Protein AF-A0A2P2E5X5-F1 (afdb_monomer_lite)

Radius of gyration: 12.77 Å; chains: 1; bounding box: 35×22×25 Å

Sequence (85 aa):
MSGHKSLRVVVFREEEVFVAQCLEHDICVQADSLPKLQERFEATLILEGKGLEAIDPAPARFHEIWTNAVALESRDACTEMRMAA

Secondary structure (DSSP, 8-state):
-----EEEEEEEEETTEEEEEESSSS-EEEESSHHHHHHHHHHHHHHTTT-GGGSPPPPHHHHHHHHHHHHTT-TTSEEEEEPP-

Structure (mmCIF, N/CA/C/O backbone):
data_AF-A0A2P2E5X5-F1
#
_entry.id   AF-A0A2P2E5X5-F1
#
loop_
_atom_site.group_PDB
_atom_site.id
_atom_site.type_symbol
_atom_site.label_atom_id
_atom_site.label_alt_id
_atom_site.label_comp_id
_atom_site.label_asym_id
_atom_site.label_entity_id
_atom_site.label_seq_id
_atom_site.pdbx_PDB_ins_code
_atom_site.Cartn_x
_atom_site.Cartn_y
_atom_site.Cartn_z
_atom_site.occupancy
_atom_site.B_iso_or_equiv
_atom_site.auth_seq_id
_atom_site.auth_comp_id
_atom_site.auth_asym_id
_atom_site.auth_atom_id
_atom_site.pdbx_PDB_model_num
ATOM 1 N N . MET A 1 1 ? 21.864 14.645 -8.244 1.00 33.06 1 MET A N 1
ATOM 2 C CA . MET A 1 1 ? 20.740 15.219 -7.476 1.00 33.06 1 MET A CA 1
ATOM 3 C C . MET A 1 1 ? 19.722 14.108 -7.291 1.00 33.06 1 MET A C 1
ATOM 5 O O . MET A 1 1 ? 18.910 13.898 -8.180 1.00 33.06 1 MET A O 1
ATOM 9 N N . SER A 1 2 ? 19.834 13.321 -6.222 1.00 39.56 2 SER A N 1
ATOM 10 C CA . SER A 1 2 ? 18.892 12.226 -5.967 1.00 39.56 2 SER A CA 1
ATOM 11 C C . SER A 1 2 ? 17.637 12.827 -5.350 1.00 39.56 2 SER A C 1
ATOM 13 O O . SER A 1 2 ? 17.591 13.091 -4.154 1.00 39.56 2 SER A O 1
ATOM 15 N N . GLY A 1 3 ? 16.669 13.177 -6.198 1.00 41.25 3 GLY A N 1
ATOM 16 C CA . GLY A 1 3 ? 15.373 13.658 -5.740 1.00 41.25 3 GLY A CA 1
ATOM 17 C C . GLY A 1 3 ? 14.687 12.552 -4.950 1.00 41.25 3 GLY A C 1
ATOM 18 O O . GLY A 1 3 ? 14.518 11.449 -5.465 1.00 41.25 3 GLY A O 1
ATOM 19 N N . HIS A 1 4 ? 14.311 12.838 -3.707 1.00 44.06 4 HIS A N 1
ATOM 20 C CA . HIS A 1 4 ? 13.419 11.981 -2.936 1.00 44.06 4 HIS A CA 1
ATOM 21 C C . HIS A 1 4 ? 12.126 11.799 -3.742 1.00 44.06 4 HIS A C 1
ATOM 23 O O . HIS A 1 4 ? 11.316 12.722 -3.827 1.00 44.06 4 HIS A O 1
ATOM 29 N N . LYS A 1 5 ? 11.945 10.641 -4.386 1.00 62.41 5 LYS A N 1
ATOM 30 C CA . LYS A 1 5 ? 10.657 10.274 -4.980 1.00 62.41 5 LYS A CA 1
ATOM 31 C C . LYS A 1 5 ? 9.716 9.998 -3.808 1.00 62.41 5 LYS A C 1
ATOM 33 O O . LYS A 1 5 ? 9.860 8.991 -3.121 1.00 62.41 5 LYS A O 1
ATOM 38 N N . SER A 1 6 ? 8.807 10.925 -3.527 1.00 72.56 6 SER A N 1
ATOM 39 C CA . SER A 1 6 ? 7.644 10.632 -2.693 1.00 72.56 6 SER A CA 1
ATOM 40 C C . SER A 1 6 ? 6.744 9.667 -3.459 1.00 72.56 6 SER A C 1
ATOM 42 O O . SER A 1 6 ? 6.414 9.928 -4.616 1.00 72.56 6 SER A O 1
ATOM 44 N N . LEU A 1 7 ? 6.389 8.550 -2.829 1.00 84.50 7 LEU A N 1
ATOM 45 C CA . LEU A 1 7 ? 5.433 7.592 -3.370 1.00 84.50 7 LEU A CA 1
ATOM 46 C C . LEU A 1 7 ? 4.031 8.006 -2.939 1.00 84.50 7 LEU A C 1
ATOM 48 O O . LEU A 1 7 ? 3.815 8.420 -1.794 1.00 84.50 7 LEU A O 1
ATOM 52 N N . ARG A 1 8 ? 3.071 7.897 -3.854 1.00 89.25 8 ARG A N 1
ATOM 53 C CA . ARG A 1 8 ? 1.668 8.140 -3.524 1.00 89.25 8 ARG A CA 1
ATOM 54 C C . ARG A 1 8 ? 1.053 6.826 -3.092 1.00 89.25 8 ARG A C 1
ATOM 56 O O . ARG A 1 8 ? 1.196 5.811 -3.776 1.00 89.25 8 ARG A O 1
ATOM 63 N N . VAL A 1 9 ? 0.376 6.857 -1.952 1.00 90.50 9 VAL A N 1
ATOM 64 C CA . VAL A 1 9 ? -0.230 5.671 -1.360 1.00 90.50 9 VAL A CA 1
ATOM 65 C C . VAL A 1 9 ? -1.683 5.970 -1.042 1.00 90.50 9 VAL A C 1
ATOM 67 O O . VAL A 1 9 ? -1.996 6.902 -0.298 1.00 90.50 9 VAL 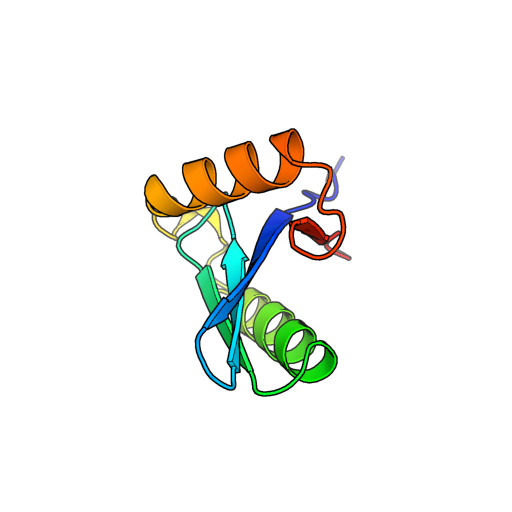A O 1
ATOM 70 N N . VAL A 1 10 ? -2.581 5.165 -1.599 1.00 90.81 10 VAL A N 1
ATOM 71 C CA . VAL A 1 10 ? -3.976 5.171 -1.169 1.00 90.81 10 VAL A CA 1
ATOM 72 C C . VAL A 1 10 ? -4.116 4.233 0.021 1.00 90.81 10 VAL A C 1
ATOM 74 O O . VAL A 1 10 ? -3.667 3.086 -0.031 1.00 90.81 10 VAL A O 1
ATOM 77 N N . VAL A 1 11 ? -4.709 4.739 1.099 1.00 91.62 11 VAL A N 1
ATOM 78 C CA . VAL A 1 11 ? -4.998 3.973 2.307 1.00 91.62 11 VAL A CA 1
ATOM 79 C C . VAL A 1 11 ? -6.504 3.885 2.465 1.00 91.62 11 VAL A C 1
ATOM 81 O O . VAL A 1 11 ? -7.197 4.892 2.561 1.00 91.62 11 VAL A O 1
ATOM 84 N N . PHE A 1 12 ? -7.030 2.673 2.505 1.00 88.06 12 PHE A N 1
ATOM 85 C CA . PHE A 1 12 ? -8.453 2.448 2.717 1.00 88.06 12 PHE A CA 1
ATOM 86 C C . PHE A 1 12 ? -8.661 1.310 3.706 1.00 88.06 12 PHE A C 1
ATOM 88 O O . PHE A 1 12 ? -7.762 0.508 3.955 1.00 88.06 12 PHE A O 1
ATOM 95 N N . ARG A 1 13 ? -9.843 1.269 4.317 1.00 87.75 13 ARG A N 1
ATOM 96 C CA . ARG A 1 13 ? -10.232 0.178 5.207 1.00 87.75 13 ARG A CA 1
ATOM 97 C C . ARG A 1 13 ? -11.067 -0.826 4.423 1.00 87.75 13 ARG A C 1
ATOM 99 O O . ARG A 1 13 ? -12.051 -0.441 3.796 1.00 87.75 13 ARG A O 1
ATOM 106 N N . GLU A 1 14 ? -10.686 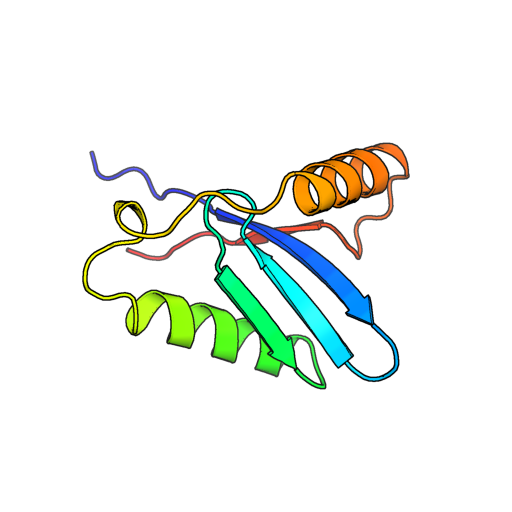-2.090 4.495 1.00 88.75 14 GLU A N 1
ATOM 107 C CA . GLU A 1 14 ? -11.450 -3.223 3.985 1.00 88.75 14 GLU A CA 1
ATOM 108 C C . GLU A 1 14 ? -11.771 -4.124 5.180 1.00 88.75 14 GLU A C 1
ATOM 110 O O . GLU A 1 14 ? -10.875 -4.656 5.831 1.00 88.75 14 GLU A O 1
ATOM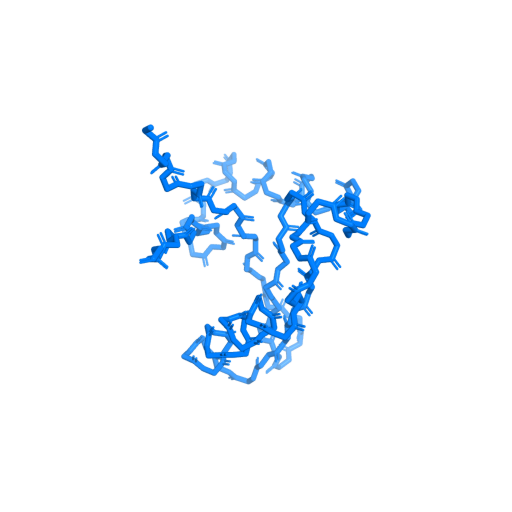 115 N N . GLU A 1 15 ? -13.054 -4.213 5.537 1.00 90.50 15 GLU A N 1
ATOM 116 C CA . GLU A 1 15 ? -13.514 -4.901 6.751 1.00 90.50 15 GLU A CA 1
ATOM 117 C C . GLU A 1 15 ? -12.764 -4.433 8.023 1.00 90.50 15 GLU A C 1
ATOM 119 O O . GLU A 1 15 ? -12.886 -3.279 8.450 1.00 90.50 15 GLU A O 1
ATOM 124 N N . GLU A 1 16 ? -11.981 -5.320 8.640 1.00 91.50 16 GLU A N 1
ATOM 125 C CA . GLU A 1 16 ? -11.234 -5.082 9.879 1.00 91.50 16 GLU A CA 1
ATOM 126 C C . GLU A 1 16 ? -9.757 -4.723 9.654 1.00 91.50 16 GLU A C 1
ATOM 128 O O . GLU A 1 16 ? -9.000 -4.602 10.618 1.00 91.50 16 GLU A O 1
ATOM 133 N N . VAL A 1 17 ? -9.328 -4.534 8.401 1.00 94.12 17 VAL A N 1
ATOM 134 C CA . VAL A 1 17 ? -7.936 -4.210 8.066 1.00 94.12 17 VAL A CA 1
ATOM 135 C C . VAL A 1 17 ? -7.814 -2.899 7.297 1.00 94.12 17 VAL A C 1
ATOM 137 O O . VAL A 1 17 ? -8.696 -2.490 6.546 1.00 94.12 17 VAL A O 1
ATOM 140 N N . PHE A 1 18 ? -6.682 -2.232 7.480 1.00 93.44 18 PHE A N 1
ATOM 141 C CA . PHE A 1 18 ? -6.218 -1.166 6.608 1.00 93.44 18 PHE A CA 1
ATOM 142 C C . PHE A 1 18 ? -5.406 -1.767 5.470 1.00 93.44 18 PHE A C 1
ATOM 144 O O . PHE A 1 18 ? -4.609 -2.679 5.691 1.00 93.44 18 PHE A O 1
ATOM 151 N N . VAL A 1 19 ? -5.574 -1.214 4.278 1.00 93.50 19 VAL A N 1
ATOM 152 C CA . VAL A 1 19 ? -4.848 -1.568 3.064 1.00 93.50 19 VAL A CA 1
ATOM 153 C C . VAL A 1 19 ? -4.135 -0.321 2.566 1.00 93.50 19 VAL A C 1
ATOM 155 O O . VAL A 1 19 ? -4.746 0.740 2.477 1.00 93.50 19 VAL A O 1
ATOM 158 N N . ALA A 1 20 ? -2.848 -0.445 2.258 1.00 93.75 20 ALA A N 1
ATOM 159 C CA . ALA A 1 20 ? -2.031 0.590 1.641 1.00 93.75 20 ALA A CA 1
ATOM 160 C C . ALA A 1 20 ? -1.543 0.091 0.285 1.00 93.75 20 ALA A C 1
ATOM 162 O O . ALA A 1 20 ? -0.831 -0.912 0.209 1.00 93.75 20 ALA A O 1
ATOM 163 N N . GLN A 1 21 ? -1.904 0.817 -0.768 1.00 93.69 21 GLN A N 1
ATOM 164 C CA . GLN A 1 21 ? -1.510 0.517 -2.136 1.00 93.69 21 GLN A CA 1
ATOM 165 C C . GLN A 1 21 ? -0.713 1.683 -2.717 1.00 93.69 21 GLN A C 1
ATOM 167 O O . GLN A 1 21 ? -1.197 2.817 -2.766 1.00 93.69 21 GLN A O 1
ATOM 172 N N . CYS A 1 22 ? 0.495 1.392 -3.198 1.00 93.69 22 CYS A N 1
ATOM 173 C CA . CYS A 1 22 ? 1.280 2.333 -3.989 1.00 93.69 22 CYS A CA 1
ATOM 174 C C . CYS A 1 22 ? 0.592 2.588 -5.335 1.00 93.69 22 CYS A C 1
ATOM 176 O O . CYS A 1 22 ? 0.075 1.657 -5.948 1.00 93.69 22 CYS A O 1
ATOM 178 N N . LEU A 1 23 ? 0.585 3.835 -5.806 1.00 92.00 23 LEU A N 1
ATOM 179 C CA . LEU A 1 23 ? 0.019 4.176 -7.115 1.00 92.00 23 LEU A CA 1
ATOM 180 C C . LEU A 1 23 ? 1.029 4.050 -8.254 1.00 92.00 23 LEU A C 1
ATOM 182 O O . LEU A 1 23 ? 0.643 3.933 -9.409 1.00 92.00 23 LEU A O 1
ATOM 186 N N . GLU A 1 24 ? 2.323 4.122 -7.966 1.00 91.56 24 GLU A N 1
ATOM 187 C CA . GLU A 1 24 ? 3.362 3.995 -8.988 1.00 91.56 24 GLU A CA 1
ATOM 188 C C . GLU A 1 24 ? 3.663 2.534 -9.336 1.00 91.56 24 GLU A C 1
ATOM 190 O O . GLU A 1 24 ? 4.024 2.240 -10.474 1.00 91.56 24 GLU A O 1
ATOM 195 N N . HIS A 1 25 ? 3.503 1.635 -8.365 1.00 92.50 25 HIS A N 1
ATOM 196 C CA . HIS A 1 25 ? 3.930 0.242 -8.433 1.00 92.50 25 HIS A CA 1
ATOM 197 C C . HIS A 1 25 ? 2.869 -0.660 -7.799 1.00 92.50 25 HIS A C 1
ATOM 199 O O . HIS A 1 25 ? 2.186 -0.236 -6.866 1.00 92.50 25 HIS A O 1
ATOM 205 N N . ASP A 1 26 ? 2.744 -1.901 -8.259 1.00 92.69 26 ASP A N 1
ATOM 206 C CA . ASP A 1 26 ? 1.835 -2.913 -7.714 1.00 92.69 26 ASP A CA 1
ATOM 207 C C . ASP A 1 26 ? 2.349 -3.465 -6.372 1.00 92.69 26 ASP A C 1
ATOM 209 O O . ASP A 1 26 ? 2.671 -4.639 -6.209 1.00 92.69 26 ASP A O 1
ATOM 213 N N . ILE A 1 27 ? 2.481 -2.560 -5.402 1.00 92.81 27 ILE A N 1
ATOM 214 C CA . ILE A 1 27 ? 2.909 -2.825 -4.033 1.00 92.81 27 ILE A CA 1
ATOM 215 C C . ILE A 1 27 ? 1.724 -2.557 -3.126 1.00 92.81 27 ILE A C 1
ATOM 217 O O . ILE A 1 27 ? 1.298 -1.410 -2.953 1.00 92.81 27 ILE A O 1
ATOM 221 N N . CYS A 1 28 ? 1.236 -3.628 -2.515 1.00 93.62 28 CYS A N 1
ATOM 222 C CA . CYS A 1 28 ? 0.121 -3.599 -1.591 1.00 93.62 28 CYS A CA 1
ATOM 223 C C . CYS A 1 28 ? 0.530 -4.229 -0.264 1.00 93.62 28 CYS A C 1
ATOM 225 O O . CYS A 1 28 ? 1.089 -5.326 -0.230 1.00 93.62 28 CYS A O 1
ATOM 227 N N . VAL A 1 29 ? 0.188 -3.574 0.840 1.00 95.31 29 VAL A N 1
ATOM 228 C CA . VAL A 1 29 ? 0.293 -4.153 2.181 1.00 95.31 29 VAL A CA 1
ATOM 229 C C . VAL A 1 29 ? -1.014 -3.961 2.927 1.00 95.31 29 VAL A C 1
ATOM 231 O O . VAL A 1 29 ? -1.774 -3.037 2.653 1.00 95.31 29 VAL A O 1
ATOM 234 N N . GLN A 1 30 ? -1.263 -4.826 3.901 1.00 95.94 30 GLN A N 1
ATOM 235 C CA . GLN A 1 30 ? -2.418 -4.727 4.785 1.00 95.94 30 GLN A CA 1
ATOM 236 C C . GLN A 1 30 ? -1.986 -4.871 6.239 1.00 95.94 30 GLN A C 1
ATOM 238 O O . GLN A 1 30 ? -0.990 -5.545 6.512 1.00 95.94 30 GLN A O 1
ATOM 243 N N . ALA A 1 31 ? -2.714 -4.273 7.177 1.00 95.69 31 ALA A N 1
ATOM 244 C CA . ALA A 1 31 ? -2.481 -4.399 8.614 1.00 95.69 31 ALA A CA 1
ATOM 245 C C . ALA A 1 31 ? -3.743 -4.069 9.422 1.00 95.69 31 ALA A C 1
ATOM 247 O O . ALA A 1 31 ? -4.630 -3.372 8.952 1.00 95.69 31 ALA A O 1
ATOM 248 N N . ASP A 1 32 ? -3.796 -4.519 10.672 1.00 94.62 32 ASP A N 1
ATOM 249 C CA . ASP A 1 32 ? -4.867 -4.212 11.634 1.00 94.62 32 ASP A CA 1
ATOM 250 C C . ASP A 1 32 ? -4.746 -2.802 12.250 1.00 94.62 32 ASP A C 1
ATOM 252 O O . ASP A 1 32 ? -5.620 -2.363 12.995 1.00 94.62 32 ASP A O 1
ATOM 256 N N . SER A 1 33 ? -3.668 -2.067 11.960 1.00 92.25 33 SER A N 1
ATOM 257 C CA . SER A 1 33 ? -3.479 -0.687 12.412 1.00 92.25 33 SER A CA 1
ATOM 258 C C . SER A 1 33 ? -2.589 0.116 11.462 1.00 92.25 33 SER A C 1
ATOM 260 O O . SER A 1 33 ? -1.715 -0.442 10.798 1.00 92.25 33 SER A O 1
ATOM 262 N N . LEU A 1 34 ? -2.775 1.441 11.432 1.00 89.88 34 LEU A N 1
ATOM 263 C CA . LEU A 1 34 ? -1.965 2.349 10.608 1.00 89.88 34 LEU A CA 1
ATOM 264 C C . LEU A 1 34 ? -0.452 2.283 10.914 1.00 89.88 34 LEU A C 1
ATOM 266 O O . LEU A 1 34 ? 0.317 2.225 9.957 1.00 89.88 34 LEU A O 1
ATOM 270 N N . PRO A 1 35 ? 0.014 2.213 12.183 1.00 92.44 35 PRO A N 1
ATOM 271 C CA . PRO A 1 35 ? 1.447 2.074 12.460 1.00 92.44 35 PRO A CA 1
ATOM 272 C C . PRO A 1 35 ? 2.053 0.798 11.864 1.00 92.44 35 PRO A C 1
ATOM 274 O O . PRO A 1 35 ? 3.076 0.851 11.189 1.00 92.44 35 PRO A O 1
ATOM 277 N N . LYS A 1 36 ? 1.377 -0.348 12.023 1.00 94.25 36 LYS A N 1
ATOM 278 C CA . LYS A 1 36 ? 1.830 -1.615 11.430 1.00 94.25 36 LYS A CA 1
ATOM 279 C C . LYS A 1 36 ? 1.757 -1.595 9.905 1.00 94.25 36 LYS A C 1
ATOM 281 O O . LYS A 1 36 ? 2.553 -2.260 9.249 1.00 94.25 36 LYS A O 1
ATOM 286 N N . LEU A 1 37 ? 0.790 -0.872 9.339 1.00 93.38 37 LEU A N 1
ATOM 287 C CA . LEU A 1 37 ? 0.664 -0.699 7.895 1.00 93.38 37 LEU A CA 1
ATOM 288 C C . LEU A 1 37 ? 1.891 0.017 7.332 1.00 93.38 37 LEU A C 1
ATOM 290 O O . LEU A 1 37 ? 2.477 -0.454 6.361 1.00 93.38 37 LEU A O 1
ATOM 294 N N . GLN A 1 38 ? 2.307 1.100 7.992 1.00 90.44 38 GLN A N 1
ATOM 295 C CA . GLN A 1 38 ? 3.506 1.847 7.636 1.00 90.44 38 GLN A CA 1
ATOM 296 C C . GLN A 1 38 ? 4.767 0.980 7.754 1.00 90.44 38 GLN A C 1
ATOM 298 O O . GLN A 1 38 ? 5.523 0.889 6.790 1.00 90.44 38 GLN A O 1
ATOM 303 N N . GLU A 1 39 ? 4.960 0.284 8.880 1.00 93.12 39 GLU A N 1
ATOM 304 C CA . GLU A 1 39 ? 6.107 -0.616 9.082 1.00 93.12 39 GLU A CA 1
ATOM 305 C C . GLU A 1 39 ? 6.188 -1.696 7.992 1.00 93.12 39 GLU A C 1
ATOM 307 O O . GLU A 1 39 ? 7.258 -1.969 7.445 1.00 93.12 39 GLU A O 1
ATOM 312 N N . ARG A 1 40 ? 5.047 -2.303 7.636 1.00 94.94 40 ARG A N 1
ATOM 313 C CA . ARG A 1 40 ? 4.976 -3.307 6.563 1.00 94.94 40 ARG A CA 1
ATOM 314 C C . ARG A 1 40 ? 5.291 -2.710 5.200 1.00 94.94 40 ARG A C 1
ATOM 316 O O . ARG A 1 40 ? 5.952 -3.372 4.401 1.00 94.94 40 ARG A O 1
ATOM 323 N N . PHE A 1 41 ? 4.828 -1.494 4.927 1.00 91.25 41 PHE A N 1
ATOM 324 C CA . PHE A 1 41 ? 5.101 -0.815 3.666 1.00 91.25 41 PHE A CA 1
ATOM 325 C C . PHE A 1 41 ? 6.596 -0.519 3.525 1.00 91.25 41 PHE A C 1
ATOM 327 O O . PHE A 1 41 ? 7.207 -0.925 2.541 1.00 91.25 41 PHE A O 1
ATOM 334 N N . GLU A 1 42 ? 7.216 0.078 4.546 1.00 90.06 42 GLU A N 1
ATOM 335 C CA . GLU A 1 42 ? 8.659 0.345 4.581 1.00 90.06 42 GLU A CA 1
ATOM 336 C C . GLU A 1 42 ? 9.480 -0.945 4.432 1.00 90.06 42 GLU A C 1
ATOM 338 O O . GLU A 1 42 ? 10.397 -1.006 3.612 1.00 90.06 42 GLU A O 1
ATOM 343 N N . ALA A 1 43 ? 9.109 -2.012 5.148 1.00 91.25 43 ALA A N 1
ATOM 344 C CA . ALA A 1 43 ? 9.763 -3.313 5.025 1.00 91.25 43 ALA A CA 1
ATOM 345 C C . ALA A 1 43 ? 9.632 -3.905 3.613 1.00 91.25 43 ALA A C 1
ATOM 347 O O . ALA A 1 43 ? 10.603 -4.445 3.085 1.00 91.25 43 ALA A O 1
ATOM 348 N N . THR A 1 44 ? 8.460 -3.779 2.986 1.00 91.56 44 THR A N 1
ATOM 349 C CA . THR A 1 44 ? 8.232 -4.255 1.613 1.00 91.56 44 THR A CA 1
ATOM 350 C C . THR A 1 44 ? 9.131 -3.507 0.633 1.00 91.56 44 THR A C 1
ATOM 352 O O . THR A 1 44 ? 9.826 -4.138 -0.154 1.00 91.56 44 THR A O 1
ATOM 355 N N . LEU A 1 45 ? 9.230 -2.180 0.748 1.00 86.56 45 LEU A N 1
ATOM 356 C CA . LEU A 1 45 ? 10.115 -1.377 -0.104 1.00 86.56 45 LEU A CA 1
ATOM 357 C C . LEU A 1 45 ? 11.597 -1.753 0.049 1.00 86.56 45 LEU A C 1
ATOM 359 O O . LEU A 1 45 ? 12.332 -1.745 -0.936 1.00 86.56 45 LEU A O 1
ATOM 363 N N . ILE A 1 46 ? 12.039 -2.101 1.263 1.00 87.12 46 ILE A N 1
ATOM 364 C CA . ILE A 1 46 ? 13.406 -2.584 1.517 1.00 87.12 46 ILE A CA 1
ATOM 365 C C . ILE A 1 46 ? 13.629 -3.967 0.881 1.00 87.12 46 ILE A C 1
ATOM 367 O O . ILE A 1 46 ? 14.698 -4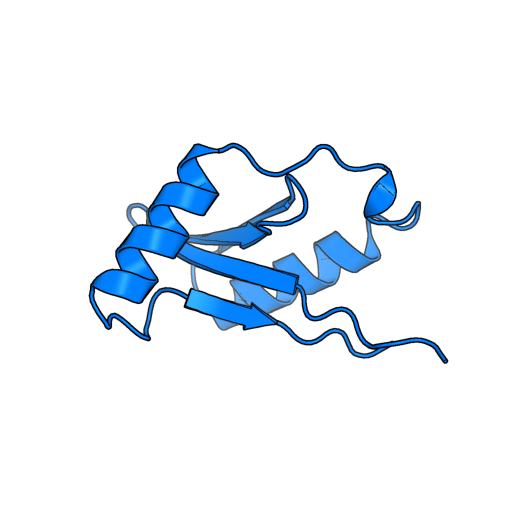.228 0.325 1.00 87.12 46 ILE A O 1
ATOM 371 N N . LEU A 1 47 ? 12.636 -4.858 0.966 1.00 87.31 47 LEU A N 1
ATOM 372 C CA . LEU A 1 47 ? 12.708 -6.219 0.425 1.00 87.31 47 LEU A CA 1
ATOM 373 C C . LEU A 1 47 ? 12.715 -6.258 -1.105 1.00 87.31 47 LEU A C 1
ATOM 375 O O . LEU A 1 47 ? 13.371 -7.128 -1.678 1.00 87.31 47 LEU A O 1
ATOM 379 N N . GLU A 1 48 ? 12.084 -5.287 -1.764 1.00 83.12 48 GLU A N 1
ATOM 380 C CA . GLU A 1 48 ? 12.081 -5.114 -3.224 1.00 83.12 48 GLU A CA 1
ATOM 381 C C . GLU A 1 48 ? 13.451 -4.695 -3.800 1.00 83.12 48 GLU A C 1
ATOM 383 O O . GLU A 1 48 ? 13.528 -4.113 -4.877 1.00 83.12 48 GLU A O 1
ATOM 388 N N . GLY A 1 49 ? 14.560 -5.009 -3.117 1.00 64.44 49 GLY A N 1
ATOM 389 C CA . GLY A 1 49 ? 15.947 -4.561 -3.326 1.00 64.44 49 GLY A CA 1
ATOM 390 C C . GLY A 1 49 ? 16.555 -4.640 -4.739 1.00 64.44 49 GLY A C 1
ATOM 391 O O . GLY A 1 49 ? 17.708 -4.254 -4.915 1.00 64.44 49 GLY A O 1
ATOM 392 N N . LYS A 1 50 ? 15.817 -5.098 -5.758 1.00 65.62 50 LYS A N 1
ATOM 393 C CA . LYS A 1 50 ? 16.115 -4.897 -7.190 1.00 65.62 50 LYS A CA 1
ATOM 394 C C . LYS A 1 50 ? 15.687 -3.518 -7.717 1.00 65.62 50 LYS A C 1
ATOM 396 O O . LYS A 1 50 ? 16.046 -3.172 -8.840 1.00 65.62 50 LYS A O 1
ATOM 401 N N . GLY A 1 51 ? 14.977 -2.736 -6.906 1.00 75.00 51 GLY A N 1
ATOM 402 C CA . GLY A 1 51 ? 14.468 -1.413 -7.242 1.00 75.00 51 GLY A CA 1
ATOM 403 C C . GLY A 1 51 ? 13.032 -1.466 -7.761 1.00 75.00 51 GLY A C 1
ATOM 404 O O . GLY A 1 51 ? 12.652 -2.370 -8.502 1.00 75.00 51 GLY A O 1
ATOM 405 N N . LEU A 1 52 ? 12.245 -0.453 -7.392 1.00 81.06 52 LEU A N 1
ATOM 406 C CA . LEU A 1 52 ? 10.805 -0.394 -7.675 1.00 81.06 52 LEU A CA 1
ATOM 407 C C . LEU A 1 52 ? 10.478 -0.389 -9.180 1.00 81.06 52 LEU A C 1
ATOM 409 O O . LEU A 1 52 ? 9.379 -0.747 -9.576 1.00 81.06 52 LEU A O 1
ATOM 413 N N . GLU A 1 53 ? 11.435 -0.026 -10.037 1.00 81.88 53 GLU A N 1
ATOM 414 C CA . GLU A 1 53 ? 11.270 0.008 -11.499 1.00 81.88 53 GLU A CA 1
ATOM 415 C C . GLU A 1 53 ? 11.003 -1.369 -12.126 1.00 81.88 53 GLU A C 1
ATOM 417 O O . GLU A 1 53 ? 10.511 -1.439 -13.249 1.00 81.88 53 GLU A O 1
ATOM 422 N N . ALA A 1 54 ? 11.324 -2.455 -11.417 1.00 85.06 54 ALA A N 1
ATOM 423 C CA . ALA A 1 54 ? 11.054 -3.821 -11.860 1.00 85.06 54 ALA A CA 1
ATOM 424 C C . ALA A 1 54 ? 9.637 -4.311 -11.507 1.00 85.06 54 ALA A C 1
ATOM 426 O O . ALA A 1 54 ? 9.273 -5.420 -11.896 1.00 85.06 54 ALA A O 1
ATOM 427 N N . ILE A 1 55 ? 8.871 -3.520 -10.753 1.00 87.12 55 ILE A N 1
ATOM 428 C CA . ILE A 1 55 ? 7.520 -3.859 -10.309 1.00 87.12 55 ILE A CA 1
ATOM 429 C C . ILE A 1 55 ? 6.527 -3.275 -11.306 1.00 87.12 55 ILE A C 1
ATOM 431 O O . ILE A 1 55 ? 6.644 -2.109 -11.701 1.00 87.12 55 ILE A O 1
ATOM 435 N N . ASP A 1 56 ? 5.546 -4.091 -11.685 1.00 92.56 56 ASP A N 1
ATOM 436 C CA . ASP A 1 56 ? 4.456 -3.679 -12.562 1.00 92.56 56 ASP A CA 1
ATOM 437 C C . ASP A 1 56 ? 3.741 -2.431 -12.012 1.00 92.56 56 ASP A C 1
ATOM 439 O O . ASP A 1 56 ? 3.732 -2.191 -10.803 1.00 92.56 56 ASP A O 1
ATOM 443 N N . PRO A 1 57 ? 3.146 -1.594 -12.875 1.00 92.19 57 PRO A N 1
ATOM 444 C CA . PRO A 1 57 ? 2.375 -0.445 -12.421 1.00 92.19 57 PRO A CA 1
ATOM 445 C C . PRO A 1 57 ? 1.140 -0.880 -11.624 1.00 92.19 57 PRO A C 1
ATOM 447 O O . PRO A 1 57 ? 0.549 -1.930 -11.881 1.00 92.19 57 PRO A O 1
ATOM 450 N N . ALA A 1 58 ? 0.708 -0.026 -10.695 1.00 93.56 58 ALA A N 1
ATOM 451 C CA . ALA A 1 58 ? -0.480 -0.287 -9.895 1.00 93.56 58 ALA A CA 1
ATOM 452 C C . ALA A 1 58 ? -1.739 -0.461 -10.774 1.00 93.56 58 ALA A C 1
ATOM 454 O O . ALA A 1 58 ? -1.920 0.255 -11.767 1.00 93.56 58 ALA A O 1
ATOM 455 N N . PRO A 1 59 ? -2.666 -1.362 -10.404 1.00 93.44 59 PRO A N 1
ATOM 456 C CA . PRO A 1 59 ? -3.931 -1.506 -11.112 1.00 93.44 59 PRO A CA 1
ATOM 457 C C . PRO A 1 59 ? -4.734 -0.196 -11.190 1.00 93.44 59 PRO A C 1
ATOM 459 O O . PRO A 1 59 ? -4.900 0.507 -10.192 1.00 93.44 59 PRO A O 1
ATOM 462 N N . ALA A 1 60 ? -5.325 0.084 -12.360 1.00 92.12 60 ALA A N 1
ATOM 463 C CA . ALA A 1 60 ? -6.037 1.338 -12.653 1.00 92.12 60 ALA A CA 1
ATOM 464 C C . ALA A 1 60 ? -7.103 1.718 -11.605 1.00 92.12 60 ALA A C 1
ATOM 466 O O . ALA A 1 60 ? -7.231 2.889 -11.249 1.00 92.12 60 ALA A O 1
ATOM 467 N N . ARG A 1 61 ? -7.798 0.722 -11.038 1.00 90.56 61 ARG A N 1
ATOM 468 C CA . ARG A 1 61 ? -8.806 0.909 -9.980 1.00 90.56 61 ARG A CA 1
ATOM 469 C C . ARG A 1 61 ? -8.294 1.714 -8.777 1.00 90.56 61 ARG A C 1
ATOM 471 O O . ARG A 1 61 ? -9.060 2.432 -8.151 1.00 90.56 61 ARG A O 1
ATOM 478 N N . PHE A 1 62 ? -7.007 1.628 -8.440 1.00 90.94 62 PHE A N 1
ATOM 479 C CA . PHE A 1 62 ? -6.456 2.339 -7.283 1.00 90.94 62 PHE A CA 1
ATOM 480 C C . PHE A 1 62 ? -6.190 3.815 -7.573 1.00 90.94 62 PHE A C 1
ATOM 482 O O . PHE A 1 62 ? -6.349 4.654 -6.686 1.00 90.94 62 PHE A O 1
ATOM 489 N N . HIS A 1 63 ? -5.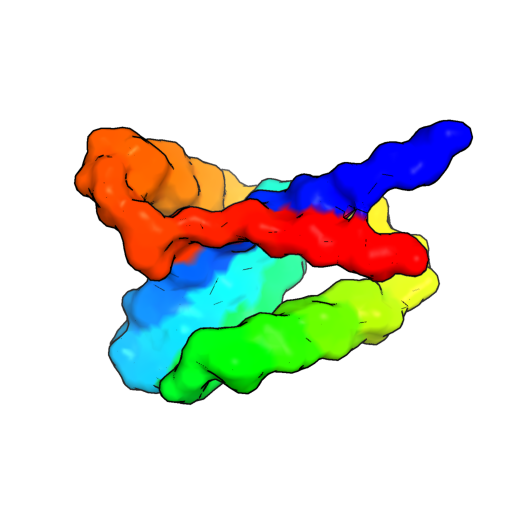882 4.148 -8.828 1.00 89.19 63 HIS A N 1
ATOM 490 C CA . HIS A 1 63 ? -5.866 5.536 -9.278 1.00 89.19 63 HIS A CA 1
ATOM 491 C C . HIS A 1 63 ? -7.267 6.149 -9.213 1.00 89.19 63 HIS A C 1
ATOM 493 O O . HIS A 1 63 ? -7.402 7.292 -8.790 1.00 89.19 63 HIS A O 1
ATOM 499 N N . GLU A 1 64 ? -8.308 5.387 -9.562 1.00 89.75 64 GLU A N 1
ATOM 500 C CA . GLU A 1 64 ? -9.699 5.841 -9.436 1.00 89.75 64 GLU A CA 1
ATOM 501 C C . GLU A 1 64 ? -10.072 6.111 -7.973 1.00 89.75 64 GLU A C 1
ATOM 503 O O . GLU A 1 64 ? -10.645 7.159 -7.675 1.00 89.75 64 GLU A O 1
ATOM 508 N N . ILE A 1 65 ? -9.693 5.222 -7.043 1.00 86.50 65 ILE A N 1
ATOM 509 C CA . ILE A 1 65 ? -9.913 5.436 -5.602 1.00 86.50 65 ILE A CA 1
ATOM 510 C C . ILE A 1 65 ? -9.193 6.705 -5.134 1.00 86.50 65 ILE A C 1
ATOM 512 O O . ILE A 1 65 ? -9.808 7.529 -4.460 1.00 86.50 65 ILE A O 1
ATOM 516 N N . TRP A 1 66 ? -7.932 6.909 -5.527 1.00 85.81 66 TRP A N 1
ATOM 517 C CA . TRP A 1 66 ? -7.185 8.125 -5.193 1.00 85.81 66 TRP A CA 1
ATOM 518 C C . TRP A 1 66 ? -7.865 9.386 -5.733 1.00 85.81 66 TRP A C 1
ATOM 520 O O . TRP A 1 66 ? -8.071 10.346 -4.991 1.00 85.81 66 TRP A O 1
ATOM 530 N N . THR A 1 67 ? -8.250 9.389 -7.011 1.00 86.44 67 THR A N 1
ATOM 531 C CA . THR A 1 67 ? -8.944 10.517 -7.641 1.00 86.44 67 THR A CA 1
ATOM 532 C C . THR A 1 67 ? -10.257 10.829 -6.929 1.00 86.44 67 THR A C 1
ATOM 534 O O . THR A 1 67 ? -10.533 11.995 -6.647 1.00 86.44 67 THR A O 1
ATOM 537 N N . ASN A 1 68 ? -11.036 9.804 -6.581 1.00 82.44 68 ASN A N 1
ATOM 538 C CA . ASN A 1 68 ? -12.296 9.969 -5.863 1.00 82.44 68 ASN A CA 1
ATOM 539 C C . ASN A 1 68 ? -12.078 10.482 -4.432 1.00 82.44 68 ASN A C 1
ATOM 541 O O . ASN A 1 68 ? -12.774 11.395 -4.002 1.00 82.44 68 ASN A O 1
ATOM 545 N N . ALA A 1 69 ? -11.092 9.955 -3.705 1.00 78.00 69 ALA A N 1
ATOM 546 C CA . ALA A 1 69 ? -10.775 10.396 -2.348 1.00 78.00 69 ALA A CA 1
ATOM 547 C C . ALA A 1 69 ? -10.287 11.855 -2.307 1.00 78.00 69 ALA A C 1
ATOM 549 O O . ALA A 1 69 ? -10.719 12.626 -1.450 1.00 78.00 69 ALA A O 1
ATOM 550 N N . VAL A 1 70 ? -9.454 12.259 -3.274 1.00 72.94 70 VAL A N 1
ATOM 551 C CA . VAL A 1 70 ? -9.019 13.656 -3.435 1.00 72.94 70 VAL A CA 1
ATOM 552 C C . VAL A 1 70 ? -10.201 14.570 -3.770 1.00 72.94 70 VAL A C 1
ATOM 554 O O . VAL A 1 70 ? -10.299 15.661 -3.212 1.00 72.94 70 VAL A O 1
ATOM 557 N N . ALA A 1 71 ? -11.118 14.132 -4.638 1.00 67.25 71 ALA A N 1
ATOM 558 C CA . ALA A 1 71 ? -12.304 14.907 -5.007 1.00 67.25 71 ALA A CA 1
ATOM 559 C C . ALA A 1 71 ? -13.309 15.071 -3.852 1.00 67.25 71 ALA A C 1
ATOM 561 O O . ALA A 1 71 ? -14.035 16.061 -3.813 1.00 67.25 71 ALA A O 1
ATOM 562 N N . LEU A 1 72 ? -13.349 14.119 -2.916 1.00 59.53 72 LEU A N 1
ATOM 563 C CA . LEU A 1 72 ? -14.270 14.111 -1.775 1.00 59.53 72 LEU A CA 1
ATOM 564 C C . LEU A 1 72 ? -13.731 14.843 -0.527 1.00 59.53 72 LEU A C 1
ATOM 566 O O . LEU A 1 72 ? -14.362 14.765 0.523 1.00 59.53 72 LEU A O 1
ATOM 570 N N . GLU A 1 73 ? -12.578 15.524 -0.608 1.00 55.84 73 GLU A N 1
ATOM 571 C CA . GLU A 1 73 ? -11.876 16.175 0.525 1.00 55.84 73 GLU A CA 1
ATOM 572 C C . GLU A 1 73 ? -11.665 15.265 1.756 1.00 55.84 73 GLU A C 1
ATOM 574 O O . GLU A 1 73 ? -11.393 15.730 2.867 1.00 55.84 73 GLU A O 1
ATOM 579 N N . SER A 1 74 ? -11.740 13.944 1.576 1.00 53.28 74 SER A N 1
ATOM 580 C CA . SER A 1 74 ? -11.556 12.976 2.652 1.00 53.28 74 SER A CA 1
ATOM 581 C C . SER A 1 74 ? -10.057 12.762 2.870 1.00 53.28 74 SER A C 1
ATOM 583 O O . SER A 1 74 ? -9.435 11.859 2.311 1.00 53.28 74 SER A O 1
ATOM 585 N N . ARG A 1 75 ? -9.451 13.661 3.656 1.00 51.50 75 ARG A N 1
ATOM 586 C CA . ARG A 1 75 ? -8.011 13.659 3.982 1.00 51.50 75 ARG A CA 1
ATOM 587 C C . ARG A 1 75 ? -7.523 12.371 4.648 1.00 51.50 75 ARG A C 1
ATOM 589 O O . ARG A 1 75 ? -6.327 12.108 4.615 1.00 51.50 75 ARG A O 1
ATOM 596 N N . ASP A 1 76 ? -8.425 11.571 5.205 1.00 53.44 76 ASP A N 1
ATOM 597 C CA . ASP A 1 76 ? -8.068 10.384 5.982 1.00 53.44 76 ASP A CA 1
ATOM 598 C C . ASP A 1 76 ? -7.695 9.166 5.110 1.00 53.44 76 ASP A C 1
ATOM 600 O O . ASP A 1 76 ? -7.158 8.194 5.635 1.00 53.44 76 ASP A O 1
ATOM 604 N N . ALA A 1 77 ? -7.928 9.212 3.787 1.00 57.41 77 ALA A N 1
ATOM 605 C CA . ALA A 1 77 ? -7.709 8.074 2.879 1.00 57.41 77 ALA A CA 1
ATOM 606 C C . ALA A 1 77 ? -6.503 8.209 1.919 1.00 57.41 77 ALA A C 1
ATOM 608 O O . ALA A 1 77 ? -6.065 7.228 1.320 1.00 57.41 77 ALA A O 1
ATOM 609 N N . CYS A 1 78 ? -5.933 9.405 1.746 1.00 59.25 78 CYS A N 1
ATOM 610 C CA . CYS A 1 78 ? -4.846 9.639 0.785 1.00 59.25 78 CYS A CA 1
ATOM 611 C C . CYS A 1 78 ? -3.630 10.244 1.478 1.00 59.25 78 CYS A C 1
ATOM 613 O O . CYS A 1 78 ? -3.704 11.352 2.005 1.00 59.25 78 CYS A O 1
ATOM 615 N N . THR A 1 79 ? -2.496 9.537 1.461 1.00 63.75 79 THR A N 1
ATOM 616 C CA . THR A 1 79 ? -1.246 10.021 2.063 1.00 63.75 79 THR A CA 1
ATOM 617 C C . THR A 1 79 ? -0.083 9.898 1.079 1.00 63.75 79 THR A C 1
ATOM 619 O O . THR A 1 79 ? 0.102 8.880 0.417 1.00 63.75 79 THR A O 1
ATOM 622 N N . GLU A 1 80 ? 0.733 10.948 0.982 1.00 62.12 80 GLU A N 1
ATOM 623 C CA . GLU A 1 80 ? 2.027 10.884 0.301 1.00 62.12 80 GLU A CA 1
ATOM 624 C C . GLU A 1 80 ? 3.094 10.405 1.287 1.00 62.12 80 GLU A C 1
ATOM 626 O O . GLU A 1 80 ? 3.372 11.076 2.28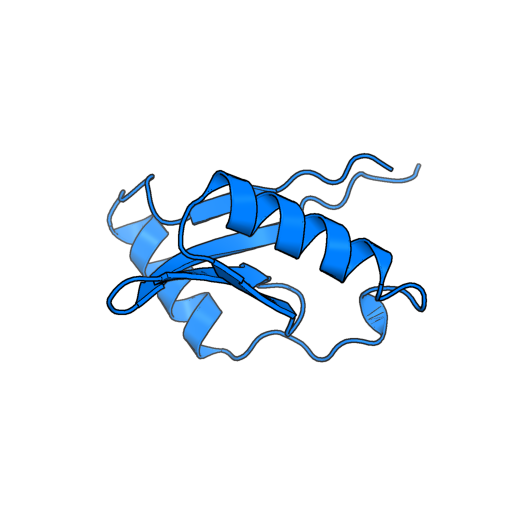5 1.00 62.12 80 GLU A O 1
ATOM 631 N N . MET A 1 81 ? 3.720 9.263 1.007 1.00 59.94 81 MET A N 1
ATOM 632 C CA . MET A 1 81 ? 4.846 8.776 1.800 1.00 59.94 81 MET A CA 1
ATOM 633 C C . MET A 1 81 ? 6.157 9.273 1.188 1.00 59.94 81 MET A C 1
ATOM 635 O O . MET A 1 81 ? 6.473 9.024 0.023 1.00 59.94 81 MET A O 1
ATOM 639 N N . ARG A 1 82 ? 6.939 10.014 1.978 1.00 49.69 82 ARG A N 1
ATOM 640 C CA . ARG A 1 82 ? 8.270 10.486 1.578 1.00 49.69 82 ARG A CA 1
ATOM 641 C C . ARG A 1 82 ? 9.315 9.437 1.932 1.00 49.69 82 ARG A C 1
ATOM 643 O O . ARG A 1 82 ? 9.426 9.056 3.091 1.00 49.69 82 ARG A O 1
ATOM 650 N N . MET A 1 83 ? 10.115 9.036 0.949 1.00 45.56 83 MET A N 1
ATOM 651 C CA . MET A 1 83 ? 11.244 8.136 1.169 1.00 45.56 83 MET A CA 1
ATOM 652 C C . MET A 1 83 ? 12.444 8.902 1.738 1.00 45.56 83 MET A C 1
ATOM 654 O O . MET A 1 83 ? 12.930 9.857 1.119 1.00 45.56 83 MET A O 1
ATOM 658 N N . ALA A 1 84 ? 12.946 8.468 2.896 1.00 37.66 84 ALA A N 1
ATOM 659 C CA . ALA A 1 84 ? 14.305 8.787 3.320 1.00 37.66 84 ALA A CA 1
ATOM 660 C C . ALA A 1 84 ? 15.263 7.902 2.505 1.00 37.66 84 ALA A C 1
ATOM 662 O O . ALA A 1 84 ? 15.119 6.682 2.506 1.00 37.66 84 ALA A O 1
ATOM 663 N N . ALA A 1 85 ? 16.148 8.542 1.739 1.00 34.34 85 ALA A N 1
ATOM 664 C CA . ALA A 1 85 ? 17.188 7.876 0.956 1.00 34.34 85 ALA A CA 1
ATOM 665 C C . ALA A 1 85 ? 18.382 7.503 1.840 1.00 34.34 85 ALA A C 1
ATOM 667 O O . ALA A 1 85 ? 18.645 8.270 2.797 1.00 34.34 85 ALA A O 1
#

Organism: NCBI:txid1445552

Foldseek 3Di:
DPDFPWWKWFWDDDPQKIKIATQAFRDIDIDNDPVVRVVVSVVVCVVVVVHRVVGDGHDPVVVVVVVVCVVVVVPVGIDTHTDDD

pLDDT: mean 80.01, std 17.53, range [33.06, 95.94]